Protein 1JF3 (pdb70)

Nearest PDB structures (foldseek):
  1jl7-assembly1_A  TM=1.006E+00  e=2.063E-20  Glycera dibranchiata
  1jl6-assembly1_A  TM=1.005E+00  e=1.285E-19  Glycera dibranchiata
  2hbg-assembly1_A  TM=9.992E-01  e=2.097E-18  Glycera dibranchiata
  1vrf-assembly1_A  TM=9.358E-01  e=1.535E-15  Glycera dibranchiata
  1j3f-assembly1_A  TM=8.291E-01  e=1.201E-04  Physeter macrocephalus

CATH classification: 1.10.490.10

Organism: Glycera dibranchiata (NCBI:txid6350)

Secondary structure (DSSP, 8-state):
---HHHHHHHHHHHHHHHTTTTTHHHHHHHHHHHHHH-GGGTTTTT-SSTT-HHHHHHHHHHHHHHHHHHHTTTSHHHHHHHHHHHHHHGGGSTTS---GGGHHHHHHHHHHHHHHHHGGGS-HHHHHHHHHHHHHHHHHHHHHHT-

B-factor: mean 14.41, std 7.9, range [3.03, 46.83]

Structure (mmCIF, N/CA/C/O backbone):
data_1JF3
#
_entry.id   1JF3
#
_cell.length_a   61.133
_cell.length_b   32.792
_cell.length_c   40.949
_cell.angle_alpha   90.0
_cell.angle_beta   109.330
_cell.angle_gamma   90.0
#
_symmetry.space_group_name_H-M   'P 1 21 1'
#
loop_
_entity.id
_entity.type
_entity.pdbx_description
1 polymer 'monomer hemoglobin component III'
2 non-polymer 'PROTOPORPHYRIN IX CONTAINING FE'
3 water water
#
loop_
_atom_site.group_PDB
_atom_site.id
_atom_site.type_symbol
_atom_site.label_atom_id
_atom_site.label_alt_id
_atom_site.label_comp_id
_atom_site.label_asym_id
_atom_site.label_entity_id
_atom_site.label_seq_id
_atom_site.pdbx_PDB_ins_code
_atom_site.Cartn_x
_atom_site.Cartn_y
_atom_site.Cartn_z
_atom_site.occupancy
_atom_site.B_iso_or_equiv
_atom_site.auth_seq_id
_atom_site.auth_comp_id
_atom_site.auth_asym_id
_atom_site.auth_a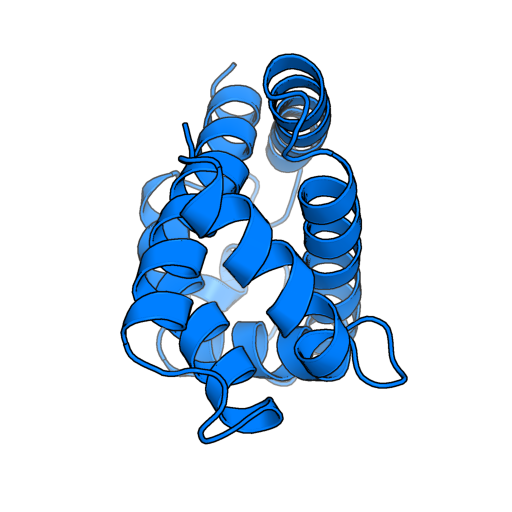tom_id
_atom_site.pdbx_PDB_model_num
ATOM 1 N N . GLY A 1 1 ? -7.084 -11.005 31.157 1.00 31.97 1 GLY A N 1
ATOM 2 C CA . GLY A 1 1 ? -7.513 -12.377 31.373 1.00 30.34 1 GLY A CA 1
ATOM 3 C C . GLY A 1 1 ? -8.328 -12.548 32.652 1.00 29.32 1 GLY A C 1
ATOM 4 O O . GLY A 1 1 ? -8.632 -11.598 33.380 1.00 30.42 1 GLY A O 1
ATOM 5 N N . LEU A 1 2 ? -8.726 -13.799 32.889 1.00 26.74 2 LEU A N 1
ATOM 6 C CA . LEU A 1 2 ? -9.446 -14.172 34.098 1.00 23.93 2 LEU A CA 1
ATOM 7 C C . LEU A 1 2 ? -8.662 -15.207 34.895 1.00 23.30 2 LEU A C 1
ATOM 8 O O . LEU A 1 2 ? -8.013 -16.092 34.328 1.00 22.68 2 LEU A O 1
ATOM 13 N N . SER A 1 3 ? -8.708 -15.102 36.228 1.00 20.38 3 SER A N 1
ATOM 14 C CA . SER A 1 3 ? -8.087 -16.113 37.071 1.00 19.13 3 SER A CA 1
ATOM 15 C C . SER A 1 3 ? -8.958 -17.369 37.052 1.00 19.90 3 SER A C 1
ATOM 16 O O . SER A 1 3 ? -10.136 -17.313 36.689 1.00 16.69 3 SER A O 1
ATOM 19 N N . ALA A 1 4 ? -8.395 -18.516 37.453 1.00 17.73 4 ALA A N 1
ATOM 20 C CA . ALA A 1 4 ? -9.147 -19.758 37.497 1.00 16.61 4 ALA A CA 1
ATOM 21 C C . ALA A 1 4 ? -10.369 -19.682 38.399 1.00 14.76 4 ALA A C 1
ATOM 22 O O . ALA A 1 4 ? -11.392 -20.301 38.102 1.00 16.46 4 ALA A O 1
ATOM 24 N N . ALA A 1 5 ? -10.278 -18.903 39.486 1.00 11.74 5 ALA A N 1
ATOM 25 C CA . ALA A 1 5 ? -11.388 -18.718 40.408 1.00 11.19 5 ALA A CA 1
ATOM 26 C C . ALA A 1 5 ? -12.504 -17.879 39.792 1.00 9.82 5 ALA A C 1
ATOM 2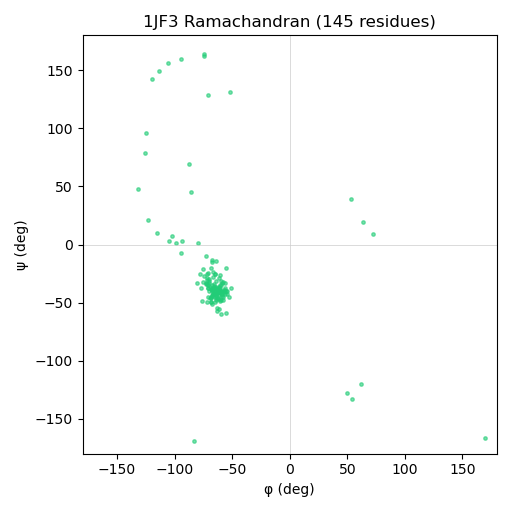7 O O . ALA A 1 5 ? -13.678 -18.161 40.018 1.00 9.12 5 ALA A O 1
ATOM 29 N N . GLN A 1 6 ? -12.159 -16.859 38.996 1.00 11.70 6 GLN A N 1
ATOM 30 C CA . GLN A 1 6 ? -13.143 -16.029 38.313 1.00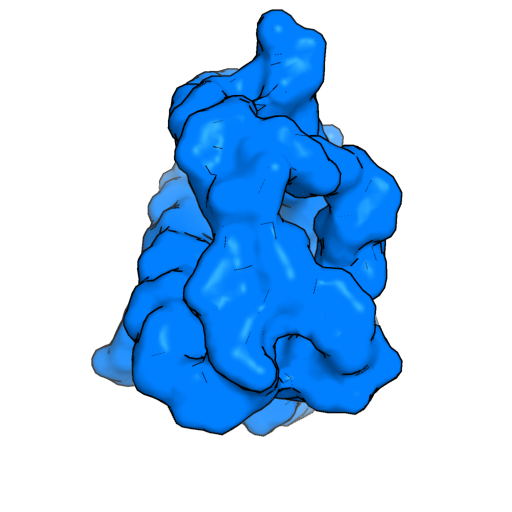 11.87 6 GLN A CA 1
ATOM 31 C C . GLN A 1 6 ? -13.868 -16.817 37.227 1.00 11.18 6 GLN A C 1
ATOM 32 O O . GLN A 1 6 ? -15.094 -16.777 37.182 1.00 11.50 6 GLN A O 1
ATOM 38 N N . ARG A 1 7 ? -13.164 -17.577 36.382 1.00 9.66 7 ARG A N 1
ATOM 39 C CA . ARG A 1 7 ? -13.779 -18.403 35.344 1.00 10.14 7 ARG A CA 1
ATOM 40 C C . ARG A 1 7 ? -14.706 -19.441 35.927 1.00 11.30 7 ARG A C 1
ATOM 41 O O . ARG A 1 7 ? -15.734 -19.752 35.335 1.00 12.20 7 ARG A O 1
ATOM 49 N N . GLN A 1 8 ? -14.355 -19.965 37.111 1.00 12.78 8 GLN A N 1
ATOM 50 C CA . GLN A 1 8 ? -15.164 -20.952 37.782 1.00 11.90 8 GLN A CA 1
ATOM 51 C C . GLN A 1 8 ? -16.441 -20.304 38.293 1.00 10.31 8 GLN A C 1
ATOM 52 O O . GLN A 1 8 ? -17.503 -20.913 38.188 1.00 10.40 8 GLN A O 1
ATOM 58 N N . VAL A 1 9 ? -16.393 -19.082 38.834 1.00 11.57 9 VAL A N 1
ATOM 59 C CA . VAL A 1 9 ? -17.594 -18.383 39.293 1.00 12.87 9 VAL A CA 1
ATOM 60 C C . VAL A 1 9 ? -18.493 -18.022 38.099 1.00 12.31 9 VAL A C 1
ATOM 61 O O . VAL A 1 9 ? -19.714 -18.200 38.172 1.00 13.44 9 VAL A O 1
ATOM 65 N N . VAL A 1 10 ? -17.906 -17.523 37.001 1.00 10.26 10 VAL A N 1
ATOM 66 C CA . VAL A 1 10 ? -18.644 -17.160 35.801 1.00 10.42 10 VAL A CA 1
ATOM 67 C C . VAL A 1 10 ? -19.353 -18.379 35.225 1.00 11.82 10 VAL A C 1
ATOM 68 O O . VAL A 1 10 ? -20.552 -18.321 34.949 1.00 13.29 10 VAL A O 1
ATOM 72 N N . ALA A 1 11 ? -18.628 -19.496 35.111 1.00 11.25 11 ALA A N 1
ATOM 73 C CA . ALA A 1 11 ? -19.150 -20.753 34.601 1.00 12.76 11 ALA A CA 1
ATOM 74 C C . ALA A 1 11 ? -20.286 -21.328 35.426 1.00 12.41 11 ALA A C 1
ATOM 75 O O . ALA A 1 11 ? -21.263 -21.850 34.900 1.00 15.81 11 ALA A O 1
ATOM 77 N N . SER A 1 12 ? -20.172 -21.210 36.743 1.00 12.15 12 SER A N 1
ATOM 78 C CA . SER A 1 12 ? -21.134 -21.731 37.681 1.00 12.44 12 SER A CA 1
ATOM 79 C C . SER A 1 12 ? -22.426 -20.933 37.679 1.00 11.44 12 SER A C 1
ATOM 80 O O . SER A 1 12 ? -23.499 -21.531 37.599 1.00 14.17 12 SER A O 1
ATOM 83 N N . THR A 1 13 ? -22.341 -19.597 37.775 1.00 12.09 13 THR A N 1
ATOM 84 C CA . THR A 1 13 ? -23.512 -18.736 37.742 1.00 9.56 13 THR A CA 1
ATOM 85 C C . THR A 1 13 ? -24.148 -18.646 36.360 1.00 7.44 13 THR A C 1
ATOM 86 O O . THR A 1 13 ? -25.341 -18.376 36.304 1.00 8.02 13 THR A O 1
ATOM 90 N N . TRP A 1 14 ? -23.433 -18.869 35.247 1.00 7.72 14 TRP A N 1
ATOM 91 C CA . TRP A 1 14 ? -24.030 -18.865 33.920 1.00 6.74 14 TRP A CA 1
ATOM 92 C C . TRP A 1 14 ? -25.174 -19.875 33.834 1.00 8.94 14 TRP A C 1
ATOM 93 O O . TRP A 1 14 ? -26.188 -19.595 33.204 1.00 7.63 14 TRP A O 1
ATOM 104 N N . LYS A 1 15 ? -25.051 -21.033 34.486 1.00 10.54 15 LYS A N 1
ATOM 105 C CA . LYS A 1 15 ? -26.068 -22.077 34.540 1.00 14.05 15 LYS A CA 1
ATOM 106 C C . LYS A 1 15 ? -27.407 -21.543 35.069 1.00 14.24 15 LYS A C 1
ATOM 107 O O . LYS A 1 15 ? -28.479 -21.868 34.559 1.00 13.70 15 LYS A O 1
ATOM 113 N N . ASP A 1 16 ? -27.372 -20.668 36.078 1.00 14.29 16 ASP A N 1
ATOM 114 C CA . ASP A 1 16 ? -28.574 -20.039 36.603 1.00 14.92 16 ASP A CA 1
ATOM 115 C C . ASP A 1 16 ? -29.017 -18.860 35.743 1.00 14.08 16 ASP A C 1
ATOM 116 O O . ASP A 1 16 ? -30.209 -18.585 35.636 1.00 15.90 16 ASP A O 1
ATOM 121 N N . ILE A 1 17 ? -28.087 -18.118 35.128 1.00 12.98 17 ILE A N 1
ATOM 122 C CA . ILE A 1 17 ? -28.408 -16.995 34.248 1.00 11.84 17 ILE A CA 1
ATOM 123 C C . ILE A 1 17 ? -29.088 -17.472 32.959 1.00 11.51 17 ILE A C 1
ATOM 124 O O . ILE A 1 17 ? -30.007 -16.832 32.452 1.00 11.72 17 ILE A O 1
ATOM 129 N N . ALA A 1 18 ? -28.611 -18.597 32.422 1.00 12.37 18 ALA A N 1
ATOM 130 C CA . ALA A 1 18 ? -29.164 -19.247 31.244 1.00 10.93 18 ALA A CA 1
ATOM 131 C C . ALA A 1 18 ? -30.601 -19.686 31.452 1.00 11.70 18 ALA A C 1
ATOM 132 O O . ALA A 1 18 ? -31.408 -19.617 30.523 1.00 11.64 18 ALA A O 1
ATOM 134 N N . GLY A 1 19 ? -30.908 -20.138 32.678 1.00 10.42 19 GLY A N 1
ATOM 135 C CA . GLY A 1 19 ? -32.227 -20.626 33.056 1.00 12.26 19 GLY A CA 1
ATOM 136 C C . GLY A 1 19 ? -32.681 -21.722 32.107 1.00 12.89 19 GLY A C 1
ATOM 137 O O . GLY A 1 19 ? -31.911 -22.609 31.738 1.00 13.87 19 GLY A O 1
ATOM 138 N N . ALA A 1 20 ? -33.922 -21.599 31.645 1.00 13.57 20 ALA A N 1
ATOM 139 C CA . ALA A 1 20 ? -34.455 -22.538 30.675 1.00 13.75 20 ALA A CA 1
ATOM 140 C C . ALA A 1 20 ? -34.543 -21.962 29.262 1.00 12.98 20 ALA A C 1
ATOM 141 O O . ALA A 1 20 ? -34.990 -22.652 28.343 1.00 13.60 20 ALA A O 1
ATOM 143 N N . ASP A 1 21 ? -34.083 -20.721 29.038 1.00 10.53 21 ASP A N 1
ATOM 144 C CA . ASP A 1 21 ? -34.204 -20.039 27.752 1.00 10.10 21 ASP A CA 1
ATOM 145 C C . ASP A 1 21 ? -32.899 -19.567 27.128 1.00 8.02 21 ASP A C 1
ATOM 146 O O . ASP A 1 21 ? -32.884 -18.659 26.294 1.00 7.49 21 ASP A O 1
ATOM 151 N N . ASN A 1 22 ? -31.789 -20.175 27.566 1.00 8.51 22 ASN A N 1
ATOM 152 C CA . ASN A 1 22 ? -30.442 -19.822 27.168 1.00 7.56 22 ASN A CA 1
ATOM 153 C C . ASN A 1 22 ? -30.130 -18.324 27.365 1.00 6.07 22 ASN A C 1
ATOM 154 O O . ASN A 1 22 ? -29.476 -17.654 26.561 1.00 6.68 22 ASN A O 1
ATOM 159 N N . GLY A 1 23 ? -30.631 -17.782 28.486 1.00 5.00 23 GLY A N 1
ATOM 160 C CA . GLY A 1 23 ? -30.460 -16.379 28.852 1.00 6.56 23 GLY A CA 1
ATOM 161 C C . GLY A 1 23 ? -31.267 -15.380 28.012 1.00 8.96 23 GLY A C 1
ATOM 162 O O . GLY A 1 23 ? -31.072 -14.173 28.160 1.00 6.82 23 GLY A O 1
ATOM 163 N N . ALA A 1 24 ? -32.198 -15.809 27.141 1.00 7.98 24 ALA A N 1
ATOM 164 C CA . ALA A 1 24 ? -32.969 -14.904 26.301 1.00 6.38 24 ALA A CA 1
ATOM 165 C C . ALA A 1 24 ? -33.661 -13.788 27.062 1.00 8.05 24 ALA A C 1
ATOM 166 O O . ALA A 1 24 ? -33.535 -12.636 26.661 1.00 9.67 24 ALA A O 1
ATOM 168 N N . GLY A 1 25 ? -34.309 -14.101 28.196 1.00 8.41 25 GLY A N 1
ATOM 169 C CA . GLY A 1 25 ? -34.998 -13.137 29.052 1.00 8.14 25 GLY A CA 1
ATOM 170 C C . GLY A 1 25 ? -34.081 -12.056 29.630 1.00 9.08 25 GLY A C 1
ATOM 171 O O . GLY A 1 25 ? -34.472 -10.891 29.730 1.00 8.11 25 GLY A O 1
ATOM 172 N N . VAL A 1 26 ? -32.848 -12.440 29.995 1.00 8.35 26 VAL A N 1
ATOM 173 C CA . VAL A 1 26 ? -31.817 -11.522 30.491 1.00 8.04 26 VAL A CA 1
ATOM 174 C C . VAL A 1 26 ? -31.419 -10.549 29.386 1.00 7.83 26 VAL A C 1
ATOM 175 O O . VAL A 1 26 ? -31.167 -9.376 29.664 1.00 7.48 26 VAL A O 1
ATOM 179 N N . GLY A 1 27 ? -31.361 -11.031 28.132 1.00 6.75 27 GLY A N 1
ATOM 180 C CA . GLY A 1 27 ? -30.963 -10.202 27.003 1.00 7.65 27 GLY A CA 1
ATOM 181 C C . GLY A 1 27 ? -31.967 -9.119 26.649 1.00 6.95 27 GLY A C 1
ATOM 182 O O . GLY A 1 27 ? -31.629 -7.994 26.270 1.00 6.27 27 GLY A O 1
ATOM 183 N N . LYS A 1 28 ? -33.231 -9.525 26.763 1.00 8.99 28 LYS A N 1
ATOM 184 C CA . LYS A 1 28 ? -34.354 -8.649 26.517 1.00 10.57 28 LYS A CA 1
ATOM 185 C C . LYS A 1 28 ? -34.302 -7.532 27.547 1.00 9.17 28 LYS A C 1
ATOM 186 O O . LYS A 1 28 ? -34.253 -6.373 27.150 1.00 9.87 28 LYS A O 1
ATOM 192 N N . GLU A 1 29 ? -34.260 -7.860 28.853 1.00 9.34 29 GLU A N 1
ATOM 193 C CA . GLU A 1 29 ? -34.210 -6.853 29.910 1.00 10.37 29 GLU A CA 1
ATOM 194 C C . GLU A 1 29 ? -32.999 -5.927 29.811 1.00 10.11 29 GLU A C 1
ATOM 195 O O . GLU A 1 29 ? -33.132 -4.714 29.948 1.00 11.67 29 GLU A O 1
ATOM 201 N N . CYS A 1 30 ? -31.822 -6.481 29.521 1.00 10.09 30 CYS A N 1
ATOM 202 C CA . CYS A 1 30 ? -30.592 -5.727 29.346 1.00 9.93 30 CYS A CA 1
ATOM 203 C C . CYS A 1 30 ? -30.720 -4.631 28.296 1.00 9.18 30 CYS A C 1
ATOM 204 O O . CYS A 1 30 ? -30.562 -3.449 28.602 1.00 7.29 30 CYS A O 1
ATOM 207 N N . LEU A 1 31 ? -31.064 -5.028 27.069 1.00 8.40 31 LEU A N 1
ATOM 208 C CA . LEU A 1 31 ? -31.220 -4.102 25.962 1.00 10.13 31 LEU A CA 1
ATOM 209 C C . LEU A 1 31 ? -32.379 -3.144 26.136 1.00 9.91 31 LEU A C 1
ATOM 210 O O . LEU A 1 31 ? -32.284 -1.978 25.765 1.00 12.05 31 LEU A O 1
ATOM 215 N N . SER A 1 32 ? -33.464 -3.629 26.746 1.00 10.10 32 SER A N 1
ATOM 216 C CA . SER A 1 32 ? -34.643 -2.831 27.035 1.00 13.04 32 SER A CA 1
ATOM 217 C C . SER A 1 32 ? -34.291 -1.661 27.942 1.00 13.02 32 SER A C 1
ATOM 218 O O . SER A 1 32 ? -34.456 -0.509 27.548 1.00 12.93 32 SER A O 1
ATOM 221 N N . LYS A 1 33 ? -33.768 -1.970 29.143 1.00 12.73 33 LYS A N 1
ATOM 222 C CA . LYS A 1 33 ? -33.359 -0.983 30.136 1.00 10.25 33 LYS A CA 1
ATOM 223 C C . LYS A 1 33 ? -32.261 -0.050 29.629 1.00 9.10 33 LYS A C 1
ATOM 224 O O . LYS A 1 33 ? -32.305 1.150 29.905 1.00 11.17 33 LYS A O 1
ATOM 230 N N . PHE A 1 34 ? -31.287 -0.564 28.863 1.00 7.29 34 PHE A N 1
ATOM 231 C CA . PHE A 1 34 ? -30.222 0.234 28.283 1.00 7.65 34 PHE A CA 1
ATOM 232 C C . PHE A 1 34 ? -30.750 1.306 27.335 1.00 8.74 34 PHE A C 1
ATOM 233 O O . PHE A 1 34 ? -30.358 2.467 27.443 1.00 7.15 34 PHE A O 1
ATOM 241 N N . ILE A 1 35 ? -31.633 0.955 26.398 1.00 9.91 35 ILE A N 1
ATOM 242 C CA . ILE A 1 35 ? -32.173 1.945 25.482 1.00 11.16 35 ILE A CA 1
ATOM 243 C C . ILE A 1 35 ? -33.138 2.895 26.192 1.00 10.90 35 ILE A C 1
ATOM 244 O O . ILE A 1 35 ? -33.123 4.078 25.862 1.00 12.37 35 ILE A O 1
ATOM 249 N N . SER A 1 36 ? -33.934 2.460 27.183 1.00 11.95 36 SER A N 1
ATOM 250 C CA . SER A 1 36 ? -34.806 3.336 27.973 1.00 15.74 36 SER A CA 1
ATOM 251 C C . SER A 1 36 ? -34.045 4.451 28.697 1.00 17.30 36 SER A C 1
ATOM 252 O O . SER A 1 36 ? -34.443 5.618 28.714 1.00 17.55 36 SER A O 1
ATOM 255 N N . ALA A 1 37 ? -32.926 4.044 29.306 1.00 17.02 37 ALA A N 1
ATOM 256 C CA . ALA A 1 37 ? -32.029 4.921 30.033 1.00 16.68 37 ALA A CA 1
ATOM 257 C C . ALA A 1 37 ? -31.219 5.809 29.107 1.00 14.91 37 ALA A C 1
ATOM 258 O O . ALA A 1 37 ? -30.926 6.955 29.442 1.00 16.59 37 ALA A O 1
ATOM 260 N N . HIS A 1 38 ? -30.882 5.302 27.918 1.00 14.95 38 HIS A N 1
ATOM 261 C CA . HIS A 1 38 ? -30.082 6.039 26.957 1.00 15.56 38 HIS A CA 1
ATOM 262 C C . HIS A 1 38 ? -30.807 6.097 25.614 1.00 14.86 38 HIS A C 1
ATOM 263 O O . HIS A 1 38 ? -30.500 5.337 24.691 1.00 10.47 38 HIS A O 1
ATOM 270 N N . PRO A 1 39 ? -31.801 6.990 25.459 1.00 15.27 39 PRO A N 1
ATOM 271 C CA . PRO A 1 39 ? -32.681 7.037 24.299 1.00 14.94 39 PRO A CA 1
ATOM 272 C C . PRO A 1 39 ? -31.997 7.218 22.952 1.00 14.17 39 PRO A C 1
ATOM 273 O O . PRO A 1 39 ? -32.431 6.650 21.950 1.00 14.16 39 PRO A O 1
ATOM 277 N N . GLU A 1 40 ? -30.873 7.941 22.925 1.00 13.31 40 GLU A N 1
ATOM 278 C CA . GLU A 1 40 ? -30.123 8.161 21.702 1.00 13.11 40 GLU A CA 1
ATOM 279 C C . GLU A 1 40 ? -29.459 6.903 21.145 1.00 10.59 40 GLU A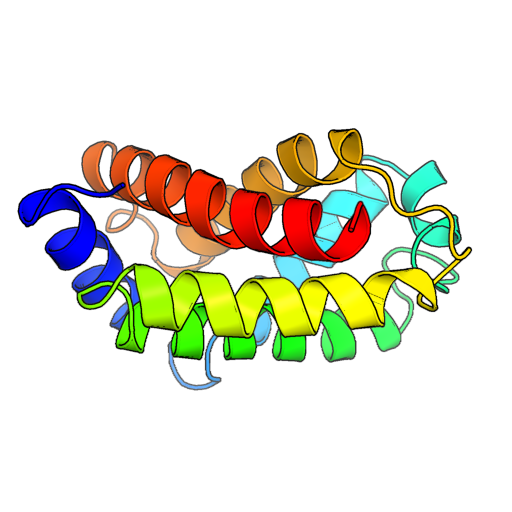 C 1
ATOM 280 O O . GLU A 1 40 ? -29.030 6.873 19.992 1.00 9.00 40 GLU A O 1
ATOM 286 N N . MET A 1 41 ? -29.407 5.844 21.968 1.00 12.19 41 MET A N 1
ATOM 287 C CA . MET A 1 41 ? -28.869 4.550 21.580 1.00 11.33 41 MET A CA 1
ATOM 288 C C . MET A 1 41 ? -29.788 3.734 20.682 1.00 10.27 41 MET A C 1
ATOM 289 O O . MET A 1 41 ? -29.281 2.862 19.983 1.00 10.52 41 MET A O 1
ATOM 294 N N . ALA A 1 42 ? -31.111 3.987 20.644 1.00 10.13 42 ALA A N 1
ATOM 295 C CA . ALA A 1 42 ? -32.037 3.270 19.767 1.00 7.56 42 ALA A CA 1
ATOM 296 C C . ALA A 1 42 ? -31.594 3.375 18.315 1.00 8.33 42 ALA A C 1
ATOM 297 O O . ALA A 1 42 ? -31.590 2.387 17.582 1.00 7.96 42 ALA A O 1
ATOM 299 N N . ALA A 1 43 ? -31.165 4.581 17.928 1.00 9.10 43 ALA A N 1
ATOM 300 C CA . ALA A 1 43 ? -30.665 4.854 16.587 1.00 11.87 43 ALA A CA 1
ATOM 301 C C . ALA A 1 43 ? -29.351 4.147 16.248 1.00 13.63 43 ALA A C 1
ATOM 302 O O . ALA A 1 43 ? -29.126 3.847 15.072 1.00 13.03 43 ALA A O 1
ATOM 304 N N . VAL A 1 44 ? -28.486 3.832 17.238 1.00 13.20 44 VAL A N 1
ATOM 305 C CA . VAL A 1 44 ? -27.227 3.111 17.001 1.00 13.80 44 VAL A CA 1
ATOM 306 C C . VAL A 1 44 ? -27.522 1.663 16.607 1.00 12.21 44 VAL A C 1
ATOM 307 O O . VAL A 1 44 ? -26.957 1.118 15.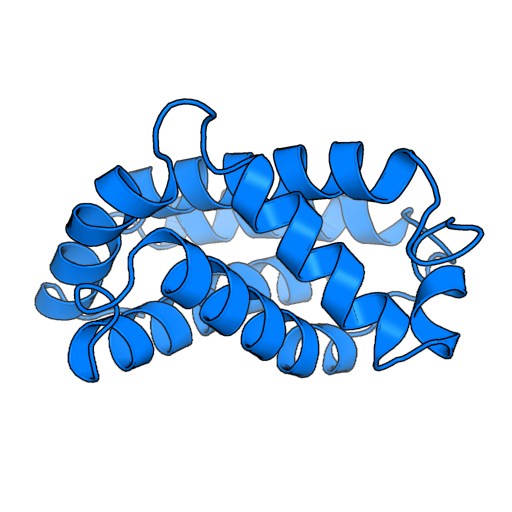664 1.00 11.54 44 VAL A O 1
ATOM 311 N N . PHE A 1 45 ? -28.425 1.031 17.353 1.00 13.67 45 PHE A N 1
ATOM 312 C CA . PHE A 1 45 ? -29.016 -0.244 16.962 1.00 16.91 45 PHE A CA 1
ATOM 313 C C . PHE A 1 45 ? -30.013 0.131 15.846 1.00 19.06 45 PHE A C 1
ATOM 314 O O . PHE A 1 45 ? -30.341 1.312 15.698 1.00 24.66 45 PHE A O 1
ATOM 322 N N . GLY A 1 46 ? -30.580 -0.681 14.975 1.00 20.33 46 GLY A N 1
ATOM 323 C CA . GLY A 1 46 ? -31.587 -0.095 14.052 1.00 20.57 46 GLY A CA 1
ATOM 324 C C . GLY A 1 46 ? -32.998 -0.061 14.657 1.00 17.09 46 GLY A C 1
ATOM 325 O O . GLY A 1 46 ? -33.946 -0.420 13.966 1.00 19.87 46 GLY A O 1
ATOM 326 N N . PHE A 1 47 ? -33.214 0.361 15.910 1.00 15.43 47 PHE A N 1
ATOM 327 C CA . PHE A 1 47 ? -34.524 0.230 16.538 1.00 12.64 47 PHE A CA 1
ATOM 328 C C . PHE A 1 47 ? -35.324 1.511 16.671 1.00 12.32 47 PHE A C 1
ATOM 329 O O . PHE A 1 47 ? -34.770 2.610 16.703 1.00 12.81 47 PHE A O 1
ATOM 337 N N . SER A 1 48 ? -36.650 1.346 16.757 1.00 10.28 48 SER A N 1
ATOM 338 C CA . SER A 1 48 ? -37.576 2.452 16.945 1.00 9.31 48 SER A CA 1
ATOM 339 C C . SER A 1 48 ? -37.581 2.917 18.402 1.00 10.18 48 SER A C 1
ATOM 340 O O . SER A 1 48 ? -37.907 4.059 18.714 1.00 11.73 48 SER A O 1
ATOM 343 N N . GLY A 1 49 ? -37.226 2.024 19.325 1.00 10.11 49 GLY A N 1
ATOM 344 C CA . GLY A 1 49 ? -37.184 2.327 20.741 1.00 7.48 49 GLY A CA 1
ATOM 345 C C . GLY A 1 49 ? -37.007 1.048 21.529 1.00 7.84 49 GLY A C 1
ATOM 346 O O . GLY A 1 49 ? -36.717 -0.013 20.981 1.00 7.14 49 GLY A O 1
ATOM 347 N N . ALA A 1 50 ? -37.235 1.154 22.836 1.00 9.33 50 ALA A N 1
ATOM 348 C CA . ALA A 1 50 ? -37.081 0.029 23.740 1.00 12.44 50 ALA A CA 1
ATOM 349 C C . ALA A 1 50 ? -38.114 -1.074 23.556 1.00 13.56 50 ALA A C 1
ATOM 350 O O . ALA A 1 50 ? -37.918 -2.219 23.955 1.00 14.59 50 ALA A O 1
ATOM 352 N N . SER A 1 51 ? -39.230 -0.720 22.929 1.00 14.31 51 SER A N 1
ATOM 353 C CA . SER A 1 51 ? -40.312 -1.648 22.698 1.00 14.10 51 SER A CA 1
ATOM 354 C C . SER A 1 51 ? -40.250 -2.323 21.347 1.00 10.97 51 SER A C 1
ATOM 355 O O . SER A 1 51 ? -41.030 -3.239 21.122 1.00 13.37 51 SER A O 1
ATOM 358 N N . ASP A 1 52 ? -39.349 -1.932 20.438 1.00 9.92 52 ASP A N 1
ATOM 359 C CA . ASP A 1 52 ? -39.194 -2.569 19.136 1.00 9.56 52 ASP A CA 1
ATOM 360 C C . ASP A 1 52 ? -39.031 -4.081 19.333 1.00 13.68 52 ASP A C 1
ATOM 361 O O . ASP A 1 52 ? -38.272 -4.494 20.215 1.00 14.04 52 ASP A O 1
ATOM 366 N N . PRO A 1 53 ? -39.750 -4.964 18.617 1.00 14.14 53 PRO A N 1
ATOM 367 C CA . PRO A 1 53 ? -39.561 -6.413 18.723 1.00 12.04 53 PRO A CA 1
ATOM 368 C C . PRO A 1 53 ? -38.128 -6.897 18.462 1.00 10.32 53 PRO A C 1
ATOM 369 O O . PRO A 1 53 ? -37.739 -7.964 18.934 1.00 9.67 53 PRO A O 1
ATOM 373 N N . GLY A 1 54 ? -37.297 -6.099 17.776 1.00 9.61 54 GLY A N 1
ATOM 374 C CA . GLY A 1 54 ? -35.894 -6.412 17.503 1.00 9.46 54 GLY A CA 1
ATOM 375 C C . GLY A 1 54 ? -35.026 -6.490 18.755 1.00 8.87 54 GLY A C 1
ATOM 376 O O . GLY A 1 54 ? -33.999 -7.156 18.753 1.00 10.20 54 GLY A O 1
ATOM 377 N N . VAL A 1 55 ? -35.426 -5.796 19.825 1.00 8.97 55 VAL A N 1
ATOM 378 C CA . VAL A 1 55 ? -34.772 -5.779 21.130 1.00 10.29 55 VAL A CA 1
ATOM 379 C C . VAL A 1 55 ? -34.777 -7.183 21.723 1.00 8.46 55 VAL A C 1
ATOM 380 O O . VAL A 1 55 ? -33.710 -7.695 22.060 1.00 9.65 55 VAL A O 1
ATOM 384 N N . ALA A 1 56 ? -35.954 -7.816 21.851 1.00 5.64 56 ALA A N 1
ATOM 385 C CA . ALA A 1 56 ? -36.066 -9.190 22.322 1.00 8.01 56 ALA A CA 1
ATOM 386 C C . ALA A 1 56 ? -35.270 -10.168 21.465 1.00 7.52 56 ALA A C 1
ATOM 387 O O . ALA A 1 56 ? -34.612 -11.055 21.994 1.00 9.73 56 ALA A O 1
ATOM 389 N N . GLU A 1 57 ? -35.264 -10.002 20.140 1.00 6.82 57 GLU A N 1
ATOM 390 C CA . GLU A 1 57 ? -34.543 -10.865 19.234 1.00 6.47 57 GLU A CA 1
ATOM 391 C C . GLU A 1 57 ? -33.030 -10.718 19.365 1.00 7.11 57 GLU A C 1
ATOM 392 O O . GLU A 1 57 ? -32.314 -11.712 19.487 1.00 6.75 57 GLU A O 1
ATOM 398 N N . LEU A 1 58 ? -32.537 -9.477 19.342 1.00 5.25 58 LEU A N 1
ATOM 399 C CA . LEU A 1 58 ? -31.118 -9.236 19.495 1.00 8.13 58 LEU A CA 1
ATOM 400 C C . LEU A 1 58 ? -30.666 -9.611 20.907 1.00 8.75 58 LEU A C 1
ATOM 401 O O . LEU A 1 58 ? -29.590 -10.193 21.041 1.00 11.60 58 LEU A O 1
ATOM 406 N N . GLY A 1 59 ? -31.485 -9.363 21.942 1.00 5.55 59 GLY A N 1
ATOM 407 C CA . GLY A 1 59 ? -31.163 -9.701 23.322 1.00 4.79 59 GLY A CA 1
ATOM 408 C C . GLY A 1 59 ? -30.872 -11.184 23.491 1.00 6.52 59 GLY A C 1
ATOM 409 O O . GLY A 1 59 ? -29.953 -11.567 24.210 1.00 6.47 59 GLY A O 1
ATOM 410 N N . ALA A 1 60 ? -31.638 -12.033 22.793 1.00 6.88 60 ALA A N 1
ATOM 411 C CA . ALA A 1 60 ? -31.422 -13.468 22.798 1.00 6.28 60 ALA A CA 1
ATOM 412 C C . ALA A 1 60 ? -30.116 -13.839 22.126 1.00 4.99 60 ALA A C 1
ATOM 413 O O . ALA A 1 60 ? -29.399 -14.672 22.665 1.00 5.85 60 ALA A O 1
ATOM 415 N N . LYS A 1 61 ? -29.755 -13.238 20.985 1.00 6.02 61 LYS A N 1
ATOM 416 C CA . LYS A 1 61 ? -28.507 -13.557 20.299 1.00 7.31 61 LYS A CA 1
ATOM 417 C C . LYS A 1 61 ? -27.246 -13.086 21.026 1.00 8.01 61 LYS A C 1
ATOM 418 O O . LYS A 1 61 ? -26.201 -13.734 20.955 1.00 8.28 61 LYS A O 1
ATOM 424 N N . VAL A 1 62 ? -27.338 -11.953 21.728 1.00 8.11 62 VAL A N 1
ATOM 425 C CA . VAL A 1 62 ? -26.250 -11.421 22.523 1.00 9.56 62 VAL A CA 1
ATOM 426 C C . VAL A 1 62 ? -25.944 -12.386 23.663 1.00 10.38 62 VAL A C 1
ATOM 427 O O . VAL A 1 62 ? -24.793 -12.780 23.853 1.00 9.96 62 VAL A O 1
ATOM 431 N N . LEU A 1 63 ? -26.973 -12.811 24.398 1.00 9.36 63 LEU A N 1
ATOM 432 C CA . LEU A 1 63 ? -26.786 -13.711 25.520 1.00 8.47 63 LEU A CA 1
ATOM 433 C C . LEU A 1 63 ? -26.393 -15.128 25.126 1.00 9.41 63 LEU A C 1
ATOM 434 O O . LEU A 1 63 ? -25.620 -15.763 25.849 1.00 7.38 63 LEU A O 1
ATOM 439 N N . ALA A 1 64 ? -26.854 -15.612 23.955 1.00 7.50 64 ALA A N 1
ATOM 440 C CA . ALA A 1 64 ? -26.480 -16.920 23.436 1.00 7.85 64 ALA A CA 1
ATOM 441 C C . ALA A 1 64 ? -24.999 -16.926 23.056 1.00 7.49 64 ALA A C 1
ATOM 442 O O . ALA A 1 64 ? -24.310 -17.928 23.255 1.00 9.04 64 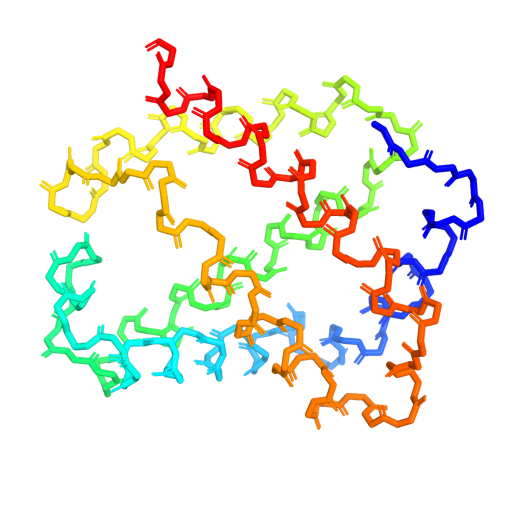ALA A O 1
ATOM 444 N N . GLN A 1 65 ? -24.489 -15.793 22.562 1.00 6.32 65 GLN A N 1
ATOM 445 C CA . GLN A 1 65 ? -23.080 -15.631 22.237 1.00 8.50 65 GLN A CA 1
ATOM 446 C C . GLN A 1 65 ? -22.199 -15.570 23.487 1.00 6.59 65 GLN A C 1
ATOM 447 O O . GLN A 1 65 ? -21.082 -16.091 23.478 1.00 8.34 65 GLN A O 1
ATOM 453 N N . ILE A 1 66 ? -22.663 -14.930 24.567 1.00 7.66 66 ILE A N 1
ATOM 454 C CA . ILE A 1 66 ? -21.939 -14.904 25.832 1.00 7.65 66 ILE A CA 1
ATOM 455 C C . ILE A 1 66 ? -21.884 -16.335 26.364 1.00 7.51 66 ILE A C 1
ATOM 456 O O . ILE A 1 66 ? -20.830 -16.737 26.829 1.00 9.46 66 ILE A O 1
ATOM 461 N N . GLY A 1 67 ? -22.943 -17.154 26.262 1.00 7.43 67 GLY A N 1
ATOM 462 C CA . GLY A 1 67 ? -22.911 -18.567 26.630 1.00 7.54 67 GLY A CA 1
ATOM 463 C C . GLY A 1 67 ? -21.834 -19.363 25.897 1.00 6.89 67 GLY A C 1
ATOM 464 O O . GLY A 1 67 ? -21.195 -20.225 26.491 1.00 8.25 67 GLY A O 1
ATOM 465 N N . VAL A 1 68 ? -21.608 -19.085 24.606 1.00 5.22 68 VAL A N 1
ATOM 466 C CA . VAL A 1 68 ? -20.536 -19.700 23.841 1.00 4.52 68 VAL A CA 1
ATOM 467 C C . VAL A 1 68 ? -19.178 -19.215 24.355 1.00 5.08 68 VAL A C 1
ATOM 468 O O . VAL A 1 68 ? -18.277 -20.034 24.520 1.00 4.55 68 VAL A O 1
ATOM 472 N N . ALA A 1 69 ? -19.011 -17.908 24.599 1.00 4.58 69 ALA A N 1
ATOM 473 C CA . ALA A 1 69 ? -17.788 -17.322 25.135 1.00 6.11 69 ALA A CA 1
ATOM 474 C C . ALA A 1 69 ? -17.443 -17.907 26.499 1.00 8.62 69 ALA A C 1
ATOM 475 O O . ALA A 1 69 ? -16.272 -18.205 26.762 1.00 9.70 69 ALA A O 1
ATOM 477 N N . VAL A 1 70 ? -18.465 -18.126 27.347 1.00 8.52 70 VAL A N 1
ATOM 478 C CA . VAL A 1 70 ? -18.315 -18.757 28.656 1.00 10.61 70 VAL A CA 1
ATOM 479 C C . VAL A 1 70 ? -17.851 -20.208 28.504 1.00 12.67 70 VAL A C 1
ATOM 480 O O . VAL A 1 70 ? -17.010 -20.648 29.286 1.00 14.64 70 VAL A O 1
ATOM 484 N N . SER A 1 71 ? -18.304 -20.971 27.499 1.00 12.77 71 SER A N 1
ATOM 485 C CA . SER A 1 71 ? -17.848 -22.344 27.356 1.00 14.14 71 SER A CA 1
ATOM 486 C C . SER A 1 71 ? -16.402 -22.438 26.853 1.00 13.50 71 SER A C 1
ATOM 487 O O . SER A 1 71 ? -15.811 -23.518 26.860 1.00 15.45 71 SER A O 1
ATOM 490 N N . HIS A 1 72 ? -15.829 -21.306 26.421 1.00 12.17 72 HIS A N 1
ATOM 491 C CA . HIS A 1 72 ? -14.477 -21.219 25.884 1.00 12.48 72 HIS A CA 1
ATOM 492 C C . HIS A 1 72 ? -13.502 -20.383 26.711 1.00 13.55 72 HIS A C 1
ATOM 493 O O . HIS A 1 72 ? -12.384 -20.119 26.255 1.00 15.21 72 HIS A O 1
ATOM 500 N N . LEU A 1 73 ? -13.870 -19.964 27.934 1.00 14.11 73 LEU A N 1
ATOM 501 C CA . LEU A 1 73 ? -13.029 -19.095 28.760 1.00 14.85 73 LEU A CA 1
ATOM 502 C C . LEU A 1 73 ? -11.665 -19.646 29.119 1.00 14.31 73 LEU A C 1
ATOM 503 O O . LEU A 1 73 ? -10.707 -18.881 29.227 1.00 17.27 73 LEU A O 1
ATOM 508 N N . GLY A 1 74 ? -11.596 -20.975 29.256 1.00 10.94 74 GLY A N 1
ATOM 509 C CA . GLY A 1 74 ? -10.383 -21.706 29.580 1.00 12.69 74 GLY A CA 1
ATOM 510 C C . GLY A 1 74 ? -9.340 -21.679 28.478 1.00 13.43 74 GLY A C 1
ATOM 511 O O . GLY A 1 74 ? -8.190 -22.040 28.722 1.00 15.53 74 GLY A O 1
ATOM 512 N N . ASP A 1 75 ? -9.726 -21.285 27.257 1.00 12.21 75 ASP A N 1
ATOM 513 C CA . ASP A 1 75 ? -8.812 -21.102 26.150 1.00 10.71 75 ASP A CA 1
ATOM 514 C C . ASP A 1 75 ? -9.056 -19.671 25.686 1.00 10.98 75 ASP A C 1
ATOM 515 O O . ASP A 1 75 ? -9.955 -19.382 24.893 1.00 12.85 75 ASP A O 1
ATOM 520 N N . GLU A 1 76 ? -8.224 -18.751 26.167 1.00 12.22 76 GLU A N 1
ATOM 521 C CA . GLU A 1 76 ? -8.381 -17.339 25.889 1.00 13.27 76 GLU A CA 1
ATOM 522 C C . GLU A 1 76 ? -8.275 -16.963 24.417 1.00 12.83 76 GLU A C 1
ATOM 523 O O . GLU A 1 76 ? -9.119 -16.222 23.915 1.00 13.67 76 GLU A O 1
ATOM 529 N N . GLY A 1 77 ? -7.274 -17.478 23.701 1.00 12.59 77 GLY A N 1
ATOM 530 C CA . GLY A 1 77 ? -7.088 -17.189 22.283 1.00 11.61 77 GLY A CA 1
ATOM 531 C C . GLY A 1 77 ? -8.287 -17.603 21.440 1.00 11.46 77 GLY A C 1
ATOM 532 O O . GLY A 1 77 ? -8.608 -16.930 20.459 1.00 10.84 77 GLY A O 1
ATOM 533 N N . LYS A 1 78 ? -8.952 -18.706 21.828 1.00 10.94 78 LYS A N 1
ATOM 534 C CA . LYS A 1 78 ? -10.155 -19.193 21.158 1.00 11.44 78 LYS A CA 1
ATOM 535 C C . LYS A 1 78 ? -11.320 -18.232 21.348 1.00 10.60 78 LYS A C 1
ATOM 536 O O . LYS A 1 78 ? -11.958 -17.825 20.380 1.00 7.98 78 LYS A O 1
ATOM 542 N N . MET A 1 79 ? -11.581 -17.854 22.605 1.00 10.82 79 MET A N 1
ATOM 543 C CA . MET A 1 79 ? -12.645 -16.925 22.934 1.00 11.46 79 MET A CA 1
ATOM 544 C C . MET A 1 79 ? -12.401 -15.567 22.279 1.00 11.73 79 MET A C 1
ATOM 545 O O . MET A 1 79 ? -13.328 -14.993 21.711 1.00 10.57 79 MET A O 1
ATOM 550 N N . VAL A 1 80 ? -11.167 -15.044 22.309 1.00 9.93 80 VAL A N 1
ATOM 551 C CA . VAL A 1 80 ? -10.865 -13.767 21.689 1.00 10.11 80 VAL A CA 1
ATOM 552 C C . VAL A 1 80 ? -11.060 -13.833 20.180 1.00 11.94 80 VAL A C 1
ATOM 553 O O . VAL A 1 80 ? -11.665 -12.926 19.611 1.00 13.12 80 VAL A O 1
ATOM 557 N N . ALA A 1 81 ? -10.582 -14.895 19.519 1.00 12.05 81 ALA A N 1
ATOM 558 C CA . ALA A 1 81 ? -10.722 -15.030 18.075 1.00 12.31 81 ALA A CA 1
ATOM 559 C C . ALA A 1 81 ? -12.175 -15.073 17.620 1.00 11.73 81 ALA A C 1
ATOM 560 O O . ALA A 1 81 ? -12.520 -14.435 16.622 1.00 12.11 81 ALA A O 1
ATOM 562 N N . GLU A 1 82 ? -13.060 -15.772 18.340 1.00 11.68 82 GLU A N 1
ATOM 563 C CA . GLU A 1 82 ? -14.453 -15.799 17.927 1.00 11.98 82 GLU A CA 1
ATOM 564 C C . GLU A 1 82 ? -15.174 -14.499 18.249 1.00 9.41 82 GLU A C 1
ATOM 565 O O . GLU A 1 82 ? -16.034 -14.101 17.473 1.00 9.75 82 GLU A O 1
ATOM 571 N N . MET A 1 83 ? -14.833 -13.787 19.332 1.00 8.88 83 MET A N 1
ATOM 572 C CA . MET A 1 83 ? -15.444 -12.498 19.601 1.00 7.17 83 MET A CA 1
ATOM 573 C C . MET A 1 83 ? -14.905 -11.427 18.672 1.00 7.02 83 MET A C 1
ATOM 574 O O . MET A 1 83 ? -15.607 -10.462 18.403 1.00 7.59 83 MET A O 1
ATOM 579 N N . LYS A 1 84 ? -13.674 -11.550 18.159 1.00 6.70 84 LYS A N 1
ATOM 580 C CA . LYS A 1 84 ? -13.162 -10.624 17.158 1.00 12.26 84 LYS A CA 1
ATOM 581 C C . LYS A 1 84 ? -13.966 -10.724 15.872 1.00 11.59 84 LYS A C 1
ATOM 582 O O . LYS A 1 84 ? -14.332 -9.713 15.276 1.00 13.18 84 LYS A O 1
ATOM 588 N N . ALA A 1 85 ? -14.272 -11.964 15.466 1.00 11.51 85 ALA A N 1
ATOM 589 C CA . ALA A 1 85 ? -15.065 -12.245 14.278 1.00 9.56 85 ALA A CA 1
ATOM 590 C C . ALA A 1 85 ? -16.464 -11.659 14.403 1.00 9.29 85 ALA A C 1
ATOM 591 O O . ALA A 1 85 ? -16.959 -11.085 13.436 1.00 11.09 85 ALA A O 1
ATOM 593 N N . VAL A 1 86 ? -17.085 -11.751 15.590 1.00 8.63 86 VAL A N 1
ATOM 594 C CA . VAL A 1 86 ? -18.368 -11.099 15.873 1.00 9.12 86 VAL A CA 1
ATOM 595 C C . VAL A 1 86 ? -18.197 -9.588 15.682 1.00 9.36 86 VAL A C 1
ATOM 596 O O . VAL A 1 86 ? -19.024 -8.944 15.038 1.00 8.37 86 VAL A O 1
ATOM 600 N N . GLY A 1 87 ? -17.066 -9.055 16.179 1.00 9.18 87 GLY A N 1
ATOM 601 C CA . GLY A 1 87 ? -16.700 -7.649 16.114 1.00 7.20 87 GLY A CA 1
ATOM 602 C C . GLY A 1 87 ? -16.503 -7.116 14.707 1.00 7.84 87 GLY A C 1
ATOM 603 O O . GLY A 1 87 ? -16.908 -5.984 14.428 1.00 8.60 87 GLY A O 1
ATOM 604 N N . VAL A 1 88 ? -15.857 -7.890 13.823 1.00 7.33 88 VAL A N 1
ATOM 605 C CA . VAL A 1 88 ? -15.687 -7.485 12.429 1.00 9.26 88 VAL A CA 1
ATOM 606 C C . VAL A 1 88 ? -17.067 -7.339 11.778 1.00 9.35 88 VAL A C 1
ATOM 607 O O . VAL A 1 88 ? -17.292 -6.383 11.044 1.00 8.70 88 VAL A O 1
ATOM 611 N N . ARG A 1 89 ? -18.025 -8.231 12.065 1.00 10.58 89 ARG A N 1
ATOM 612 C CA . ARG A 1 89 ? -19.370 -8.109 11.514 1.00 9.94 89 ARG A CA 1
ATOM 613 C C . ARG A 1 89 ? -20.083 -6.857 11.995 1.00 9.22 89 ARG A C 1
ATOM 614 O O . ARG A 1 89 ? -20.880 -6.282 11.260 1.00 11.09 89 ARG A O 1
ATOM 622 N N . HIS A 1 90 ? -19.810 -6.390 13.219 1.00 7.69 90 HIS A N 1
ATOM 623 C CA . HIS A 1 90 ? -20.411 -5.167 13.707 1.00 5.88 90 HIS A CA 1
ATOM 624 C C . HIS A 1 90 ? -20.057 -3.884 12.976 1.00 5.27 90 HIS A C 1
ATOM 625 O O . HIS A 1 90 ? -20.694 -2.855 13.199 1.00 5.42 90 HIS A O 1
ATOM 632 N N . LYS A 1 91 ? -19.031 -3.893 12.133 1.00 8.43 91 LYS A N 1
ATOM 633 C CA . LYS A 1 91 ? -18.703 -2.772 11.273 1.00 10.75 91 LYS A CA 1
ATOM 634 C C . LYS A 1 91 ? -19.904 -2.409 10.394 1.00 11.84 91 LYS A C 1
ATOM 635 O O . LYS A 1 91 ? -20.146 -1.231 10.144 1.00 11.62 91 LYS A O 1
ATOM 641 N N . GLY A 1 92 ? -20.704 -3.411 9.995 1.00 10.47 92 GLY A N 1
ATOM 642 C CA . GLY A 1 92 ? -21.843 -3.187 9.128 1.00 14.25 92 GLY A CA 1
ATOM 643 C C . GLY A 1 92 ? -23.192 -3.171 9.831 1.00 15.68 92 GLY A C 1
ATOM 644 O O . GLY A 1 92 ? -24.207 -3.098 9.139 1.00 17.89 92 GLY A O 1
ATOM 645 N N . TYR A 1 93 ? -23.257 -3.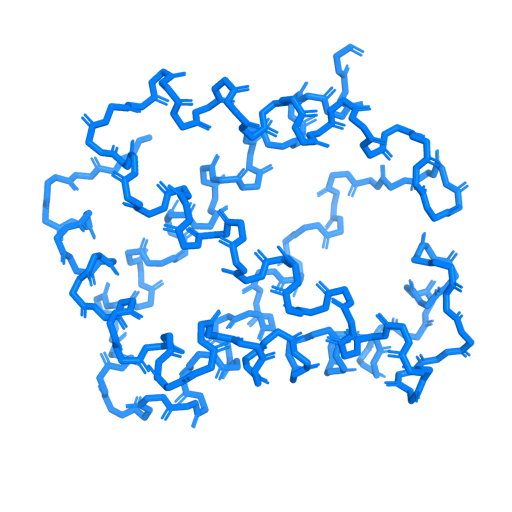213 11.169 1.00 12.16 93 TYR A N 1
ATOM 646 C CA . TYR A 1 93 ? -24.519 -3.253 11.909 1.00 12.45 93 TYR A CA 1
ATOM 647 C C . TYR A 1 93 ? -25.043 -1.904 12.370 1.00 12.60 93 TYR A C 1
ATOM 648 O O . TYR A 1 93 ? -24.280 -0.947 12.458 1.00 14.22 93 TYR A O 1
ATOM 657 N N . GLY A 1 94 ? -26.355 -1.835 12.670 1.00 14.50 94 GLY A N 1
ATOM 658 C CA . GLY A 1 94 ? -27.069 -0.639 13.110 1.00 12.84 94 GLY A CA 1
ATOM 659 C C . GLY A 1 94 ? -26.842 0.592 12.235 1.00 14.58 94 GLY A C 1
ATOM 660 O O . GLY A 1 94 ? -26.973 0.552 11.012 1.00 13.50 94 GLY A O 1
ATOM 661 N N . ASN A 1 95 ? -26.457 1.705 12.867 1.00 17.52 95 ASN A N 1
ATOM 662 C CA . ASN A 1 95 ? -26.138 2.932 12.152 1.00 17.82 95 ASN A CA 1
ATOM 663 C C . ASN A 1 95 ? -24.731 2.923 11.538 1.00 18.11 95 ASN A C 1
ATOM 664 O O . ASN A 1 95 ? -24.297 3.908 10.936 1.00 18.92 95 ASN A O 1
ATOM 669 N N . LYS A 1 96 ? -24.016 1.797 11.712 1.00 17.28 96 LYS A N 1
ATOM 670 C CA . LYS A 1 96 ? -22.649 1.530 11.259 1.00 17.19 96 LYS A CA 1
ATOM 671 C C . LYS A 1 96 ? -21.577 2.419 11.882 1.00 17.07 96 LYS A C 1
ATOM 672 O O . LYS A 1 96 ? -20.449 2.552 11.392 1.00 18.20 96 LYS A O 1
ATOM 678 N N . HIS A 1 97 ? -21.941 3.017 13.019 1.00 17.28 97 HIS A N 1
ATOM 679 C CA . HIS A 1 97 ? -21.051 3.857 13.800 1.00 16.78 97 HIS A CA 1
ATOM 680 C C . HIS A 1 97 ? -21.126 3.420 15.259 1.00 15.87 97 HIS A C 1
ATOM 681 O O . HIS A 1 97 ? -21.281 4.219 16.183 1.00 15.43 97 HIS A O 1
ATOM 688 N N . ILE A 1 98 ? -21.025 2.102 15.475 1.00 13.89 98 ILE A N 1
ATOM 689 C CA . ILE A 1 98 ? -20.971 1.540 16.817 1.00 12.21 98 ILE A CA 1
ATOM 690 C C . ILE A 1 98 ? -19.602 1.937 17.370 1.00 14.36 98 ILE A C 1
ATOM 691 O O . ILE A 1 98 ? -18.562 1.780 16.716 1.00 15.19 98 ILE A O 1
ATOM 696 N N . LYS A 1 99 ? -19.619 2.529 18.563 1.00 13.87 99 LYS A N 1
ATOM 697 C CA . LYS A 1 99 ? -18.385 2.965 19.191 1.00 15.55 99 LYS A CA 1
ATOM 698 C C . LYS A 1 99 ? -18.054 2.206 20.457 1.00 14.78 99 LYS A C 1
ATOM 699 O O . LYS A 1 99 ? -18.926 1.755 21.202 1.00 12.29 99 LYS A O 1
ATOM 705 N N . ALA A 1 100 ? -16.739 2.099 20.680 1.00 16.02 100 ALA A N 1
ATOM 706 C CA . ALA A 1 100 ? -16.178 1.437 21.851 1.00 15.84 100 ALA A CA 1
ATOM 707 C C . ALA A 1 100 ? -16.759 1.928 23.172 1.00 13.86 100 ALA A C 1
ATOM 708 O O . ALA A 1 100 ? -17.028 1.106 24.042 1.00 12.24 100 ALA A O 1
ATOM 710 N N . GLU A 1 101 ? -17.037 3.237 23.297 1.00 13.38 101 GLU A N 1
ATOM 711 C CA . GLU A 1 101 ? -17.584 3.837 24.512 1.00 14.38 101 GLU A CA 1
ATOM 712 C C . GLU A 1 101 ? -18.944 3.297 24.932 1.00 12.92 101 GLU A C 1
ATOM 713 O O . GLU A 1 101 ? -19.292 3.325 26.115 1.00 11.93 101 GLU A O 1
ATOM 719 N N . TYR A 1 102 ? -19.715 2.793 23.961 1.00 11.51 102 TYR A N 1
ATOM 720 C CA . TYR A 1 102 ? -21.062 2.300 24.229 1.00 11.49 102 TYR A CA 1
ATOM 721 C C . TYR A 1 102 ? -21.116 1.007 25.011 1.00 9.82 102 TYR A C 1
ATOM 722 O O . TYR A 1 102 ? -22.118 0.761 25.679 1.00 11.15 102 TYR A O 1
ATOM 731 N N . PHE A 1 103 ? -20.053 0.193 24.965 1.00 9.65 103 PHE A N 1
ATOM 732 C CA . PHE A 1 103 ? -20.022 -1.101 25.631 1.00 9.46 103 PHE A CA 1
ATOM 733 C C . PHE A 1 103 ? -19.932 -1.018 27.137 1.00 9.70 103 PHE A C 1
ATOM 734 O O . PHE A 1 103 ? -20.436 -1.904 27.813 1.00 8.86 103 PHE A O 1
ATOM 742 N N . GLU A 1 104 ? -19.326 0.035 27.693 1.00 13.41 104 GLU A N 1
ATOM 743 C CA . GLU A 1 104 ? -19.239 0.219 29.136 1.00 15.98 104 GLU A CA 1
ATOM 744 C C . GLU A 1 104 ? -20.632 0.386 29.758 1.00 14.59 104 GLU A C 1
ATOM 745 O O . GLU A 1 104 ? -20.918 -0.466 30.602 1.00 15.11 104 GLU A O 1
ATOM 751 N N . PRO A 1 105 ? -21.573 1.315 29.440 1.00 11.76 105 PRO A N 1
ATOM 752 C CA . PRO A 1 105 ? -22.922 1.314 30.001 1.00 11.98 105 PRO A CA 1
ATOM 753 C C . PRO A 1 105 ? -23.773 0.082 29.699 1.00 11.21 105 PRO A C 1
ATOM 754 O O . PRO A 1 105 ? -24.631 -0.269 30.507 1.00 8.82 105 PRO A O 1
ATOM 758 N N . LEU A 1 106 ? -23.541 -0.594 28.561 1.00 10.44 106 LEU A N 1
ATOM 759 C CA . LEU A 1 106 ? -24.246 -1.822 28.220 1.00 9.74 106 LEU A CA 1
ATOM 760 C C . LEU A 1 106 ? -23.909 -2.931 29.202 1.00 10.59 106 LEU A C 1
ATOM 761 O O . LEU A 1 106 ? -24.785 -3.689 29.630 1.00 12.59 106 LEU A O 1
ATOM 766 N N . GLY A 1 107 ? -22.633 -2.994 29.591 1.00 11.76 107 GLY A N 1
ATOM 767 C CA . GLY A 1 107 ? -22.163 -3.951 30.580 1.00 8.93 107 GLY A CA 1
ATOM 768 C C . GLY A 1 107 ? -22.824 -3.778 31.929 1.00 6.65 107 GLY A C 1
ATOM 769 O O . GLY A 1 107 ? -23.122 -4.755 32.609 1.00 9.97 107 GLY A O 1
ATOM 770 N N . ALA A 1 108 ? -23.083 -2.530 32.313 1.00 7.53 108 ALA A N 1
ATOM 771 C CA . ALA A 1 108 ? -23.771 -2.247 33.560 1.00 6.24 108 ALA A CA 1
ATOM 772 C C . ALA A 1 108 ? -25.206 -2.762 33.533 1.00 8.80 108 ALA A C 1
ATOM 773 O O . ALA A 1 108 ? -25.656 -3.366 34.509 1.00 7.75 108 ALA A O 1
ATOM 775 N N . SER A 1 109 ? -25.930 -2.579 32.413 1.00 8.40 109 SER A N 1
ATOM 776 C CA . SER A 1 109 ? -27.297 -3.078 32.334 1.00 10.48 109 SER A CA 1
ATOM 777 C C . SER A 1 109 ? -27.335 -4.591 32.230 1.00 6.65 109 SER A C 1
ATOM 778 O O . SER A 1 109 ? -28.267 -5.195 32.758 1.00 9.63 109 SER A O 1
ATOM 781 N N . LEU A 1 110 ? -26.318 -5.221 31.620 1.00 6.81 110 LEU A N 1
ATOM 782 C CA . LEU A 1 110 ? -26.222 -6.679 31.582 1.00 9.11 110 LEU A CA 1
ATOM 783 C C . LEU A 1 110 ? -26.091 -7.286 32.982 1.00 8.10 110 LEU A C 1
ATOM 784 O O . LEU A 1 110 ? -26.809 -8.240 33.279 1.00 7.67 110 LEU A O 1
ATOM 789 N N . LEU A 1 111 ? -25.213 -6.759 33.854 1.00 7.82 111 LEU A N 1
ATOM 790 C CA . LEU A 1 111 ? -25.074 -7.280 35.212 1.00 8.65 111 LEU A CA 1
ATOM 791 C C . LEU A 1 111 ? -26.319 -7.074 36.059 1.00 7.96 111 LEU A C 1
ATOM 792 O O . LEU A 1 111 ? -26.671 -7.902 36.903 1.00 7.43 111 LEU A O 1
ATOM 797 N N . SER A 1 112 ? -27.014 -5.961 35.822 1.00 8.61 112 SER A N 1
ATOM 798 C CA . SER A 1 112 ? -28.274 -5.670 36.489 1.00 9.56 112 SER A CA 1
ATOM 799 C C . SER A 1 112 ? -29.367 -6.683 36.113 1.00 9.21 112 SER A C 1
ATOM 800 O O . SER A 1 112 ? -30.076 -7.203 36.981 1.00 9.88 112 SER A O 1
ATOM 803 N N . ALA A 1 113 ? -29.488 -7.011 34.816 1.00 9.13 113 ALA A N 1
ATOM 804 C CA . ALA A 1 113 ? -30.446 -7.986 34.301 1.00 6.29 113 ALA A CA 1
ATOM 805 C C . ALA A 1 113 ? -30.160 -9.386 34.848 1.00 9.53 113 ALA A C 1
ATOM 806 O O . ALA A 1 113 ? -31.073 -10.102 35.252 1.00 11.01 113 ALA A O 1
ATOM 808 N N . MET A 1 114 ? -28.876 -9.777 34.919 1.00 10.08 114 MET A N 1
ATOM 809 C CA . MET A 1 114 ? -28.428 -11.041 35.499 1.00 8.14 114 MET A CA 1
ATOM 810 C C . MET A 1 114 ? -28.822 -11.175 36.961 1.00 9.78 114 MET A C 1
ATOM 811 O O . MET A 1 114 ? -29.379 -12.190 37.379 1.00 10.79 114 MET A O 1
ATOM 816 N N . GLU A 1 115 ? -28.554 -10.118 37.737 1.00 12.08 115 GLU A N 1
ATOM 817 C CA . GLU A 1 115 ? -28.915 -10.066 39.142 1.00 14.53 115 GLU A CA 1
ATOM 818 C C . GLU A 1 115 ? -30.418 -10.150 39.317 1.00 15.31 115 GLU A C 1
ATOM 819 O O . GLU A 1 115 ? -30.892 -10.809 40.238 1.00 14.22 115 GLU A O 1
ATOM 825 N N . HIS A 1 116 ? -31.168 -9.499 38.417 1.00 17.26 116 HIS A N 1
ATOM 826 C CA . HIS A 1 116 ? -32.622 -9.560 38.440 1.00 20.12 116 HIS A CA 1
ATOM 827 C C . HIS A 1 116 ? -33.087 -11.000 38.291 1.00 18.02 116 HIS A C 1
ATOM 828 O O . HIS A 1 116 ? -34.007 -11.400 39.001 1.00 19.21 116 HIS A O 1
ATOM 835 N N . ARG A 1 117 ? -32.453 -11.799 37.422 1.00 13.83 117 ARG A N 1
ATOM 836 C CA . ARG A 1 117 ? -32.828 -13.192 37.303 1.00 13.37 117 ARG A CA 1
ATOM 837 C C . ARG A 1 117 ? -32.321 -14.062 38.450 1.00 14.75 117 ARG A C 1
ATOM 838 O O . ARG A 1 117 ? -33.121 -14.815 39.009 1.00 15.44 117 ARG A O 1
ATOM 846 N N . ILE A 1 118 ? -31.040 -14.006 38.854 1.00 14.10 118 ILE A N 1
ATOM 847 C CA . ILE A 1 118 ? -30.586 -14.955 39.864 1.00 13.34 118 ILE A CA 1
ATOM 848 C C . ILE A 1 118 ? -30.512 -14.485 41.311 1.00 13.54 118 ILE A C 1
ATOM 849 O O . ILE A 1 118 ? -30.146 -15.271 42.181 1.00 12.71 118 ILE A O 1
ATOM 854 N N . GLY A 1 119 ? -30.887 -13.235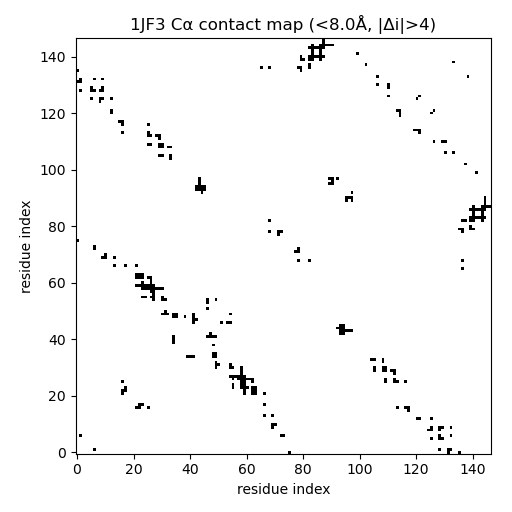 41.595 1.00 14.94 119 GLY A N 1
ATOM 855 C CA . GLY A 1 119 ? -30.964 -12.686 42.948 1.00 16.85 119 GLY A CA 1
ATOM 856 C C . GLY A 1 119 ? -29.651 -12.643 43.725 1.00 19.07 119 GLY A C 1
ATOM 857 O O . GLY A 1 119 ? -28.661 -12.040 43.310 1.00 17.54 119 GLY A O 1
ATOM 858 N N . GLY A 1 120 ? -29.678 -13.350 44.863 1.00 18.92 120 GLY A N 1
ATOM 859 C CA . GLY A 1 120 ? -28.570 -13.440 45.800 1.00 19.62 120 GLY A CA 1
ATOM 860 C C . GLY A 1 120 ? -27.335 -14.163 45.283 1.00 20.97 120 GLY A C 1
ATOM 861 O O . GLY A 1 120 ? -26.235 -13.926 45.786 1.00 21.92 120 GLY A O 1
ATOM 862 N N . LYS A 1 121 ? -27.489 -15.045 44.287 1.00 20.28 121 LYS A N 1
ATOM 863 C CA . LYS A 1 121 ? -26.365 -15.743 43.682 1.00 20.37 121 LYS A CA 1
ATOM 864 C C . LYS A 1 121 ? -25.429 -14.785 42.968 1.00 18.25 121 LYS A C 1
ATOM 865 O O . LYS A 1 121 ? -24.240 -15.075 42.827 1.00 20.01 121 LYS A O 1
ATOM 871 N N . MET A 1 122 ? -25.964 -13.632 42.536 1.00 17.46 122 MET A N 1
ATOM 872 C CA . MET A 1 122 ? -25.170 -12.583 41.931 1.00 17.26 122 MET A CA 1
ATOM 873 C C . MET A 1 122 ? -24.660 -11.724 43.082 1.00 17.69 122 MET A C 1
ATOM 874 O O . MET A 1 122 ? -25.080 -10.588 43.310 1.00 18.24 122 MET A O 1
ATOM 879 N N . ASN A 1 123 ? -23.746 -12.318 43.856 1.00 18.72 123 ASN A N 1
ATOM 880 C CA . ASN A 1 123 ? -23.123 -11.628 44.970 1.00 19.52 123 ASN A CA 1
ATOM 881 C C . ASN A 1 123 ? -21.948 -10.752 44.512 1.00 21.98 123 ASN A C 1
ATOM 882 O O . ASN A 1 123 ? -21.758 -10.540 43.307 1.00 20.48 123 ASN A O 1
ATOM 887 N N . ALA A 1 124 ? -21.151 -10.233 45.464 1.00 20.27 124 ALA A N 1
ATOM 888 C CA . ALA A 1 124 ? -19.996 -9.383 45.196 1.00 19.14 124 ALA A CA 1
ATOM 889 C C . ALA A 1 124 ? -18.931 -10.012 44.306 1.00 16.55 124 ALA A C 1
ATOM 890 O O . ALA A 1 124 ? -18.485 -9.386 43.344 1.00 18.02 124 ALA A O 1
ATOM 892 N N . ALA A 1 125 ? -18.551 -11.261 44.616 1.00 15.43 125 ALA A N 1
ATOM 893 C CA . ALA A 1 125 ? -17.564 -12.012 43.856 1.00 15.39 125 ALA A CA 1
ATOM 894 C C . ALA A 1 125 ? -18.044 -12.368 42.452 1.00 14.58 125 ALA A C 1
ATOM 895 O O . ALA A 1 125 ? -17.263 -12.315 41.505 1.00 15.49 125 ALA A O 1
ATOM 897 N N . ALA A 1 126 ? -19.334 -12.714 42.316 1.00 15.04 126 ALA A N 1
ATOM 898 C CA . ALA A 1 126 ? -19.964 -12.994 41.032 1.00 13.35 126 ALA A CA 1
ATOM 899 C C . ALA A 1 126 ? -19.993 -11.750 40.155 1.00 11.14 126 ALA A C 1
ATOM 900 O O . ALA A 1 126 ? -19.687 -11.833 38.965 1.00 13.56 126 ALA A O 1
ATOM 902 N N . LYS A 1 127 ? -20.276 -10.578 40.740 1.00 11.94 127 LYS A N 1
ATOM 903 C CA . LYS A 1 127 ? -20.286 -9.321 40.004 1.00 14.82 127 LYS A CA 1
ATOM 904 C C . LYS A 1 127 ? -18.905 -8.903 39.530 1.00 14.40 127 LYS A C 1
ATOM 905 O O . LYS A 1 127 ? -18.771 -8.445 38.394 1.00 13.46 127 LYS A O 1
ATOM 911 N N . ASP A 1 128 ? -17.878 -9.095 40.374 1.00 12.39 128 ASP A N 1
ATOM 912 C CA . ASP A 1 128 ? -16.498 -8.812 40.003 1.00 13.15 128 ASP A CA 1
ATOM 913 C C . ASP A 1 128 ? -16.011 -9.761 38.912 1.00 7.95 128 ASP A C 1
ATOM 914 O O . ASP A 1 128 ? -15.344 -9.327 37.973 1.00 7.22 128 ASP A O 1
ATOM 919 N N . ALA A 1 129 ? -16.330 -11.057 39.017 1.00 4.86 129 ALA A N 1
ATOM 920 C CA . ALA A 1 129 ? -15.911 -12.028 38.018 1.00 6.56 129 ALA A CA 1
ATOM 921 C C . ALA A 1 129 ? -16.569 -11.765 36.662 1.00 6.40 129 ALA A C 1
ATOM 922 O O . ALA A 1 129 ? -15.929 -11.838 35.612 1.00 4.64 129 ALA A O 1
ATOM 924 N N . TRP A 1 130 ? -17.856 -11.412 36.709 1.00 7.83 130 TRP A N 1
ATOM 925 C CA . TRP A 1 130 ? -18.608 -11.069 35.512 1.00 8.79 130 TRP A CA 1
ATOM 926 C C . TRP A 1 130 ? -18.228 -9.711 34.939 1.00 6.62 130 TRP A C 1
ATOM 927 O O . TRP A 1 130 ? -18.212 -9.579 33.718 1.00 9.69 130 TRP A O 1
ATOM 938 N N . ALA A 1 131 ? -17.867 -8.703 35.748 1.00 6.42 131 ALA A N 1
ATOM 939 C CA . ALA A 1 131 ? -17.377 -7.430 35.229 1.00 4.59 131 ALA A CA 1
ATOM 940 C C . ALA A 1 131 ? -16.063 -7.659 34.486 1.00 4.52 131 ALA A C 1
ATOM 941 O O . ALA A 1 131 ? -15.810 -7.069 33.436 1.00 4.92 131 ALA A O 1
ATOM 943 N N . ALA A 1 132 ? -15.249 -8.589 35.007 1.00 5.37 132 ALA A N 1
ATOM 944 C CA . ALA A 1 132 ? -13.988 -8.974 34.396 1.00 4.88 132 ALA A CA 1
ATOM 945 C C . ALA A 1 132 ? -14.228 -9.763 33.120 1.00 6.41 132 ALA A C 1
ATOM 946 O O . ALA A 1 132 ? -13.585 -9.487 32.107 1.00 7.02 132 ALA A O 1
ATOM 948 N N . ALA A 1 133 ? -15.166 -10.729 33.151 1.00 5.32 133 ALA A N 1
ATOM 949 C CA . ALA A 1 133 ? -15.506 -11.520 31.977 1.00 7.69 133 ALA A CA 1
ATOM 950 C C . ALA A 1 133 ? -16.105 -10.641 30.878 1.00 8.02 133 ALA A C 1
ATOM 951 O O . ALA A 1 133 ? -15.654 -10.731 29.731 1.00 8.17 133 ALA A O 1
ATOM 953 N N . TYR A 1 134 ? -17.055 -9.742 31.215 1.00 8.62 134 TYR A N 1
ATOM 954 C CA . TYR A 1 134 ? -17.625 -8.817 30.241 1.00 8.85 134 TYR A CA 1
ATOM 955 C C . TYR A 1 134 ? -16.532 -7.912 29.674 1.00 8.36 134 TYR A C 1
ATOM 956 O O . TYR A 1 134 ? -16.539 -7.647 28.471 1.00 7.75 134 TYR A O 1
ATOM 965 N N . GLY A 1 135 ? -15.578 -7.440 30.492 1.00 7.78 135 GLY A N 1
ATOM 966 C CA . GLY A 1 135 ? -14.445 -6.653 29.999 1.00 8.20 135 GLY A CA 1
ATOM 967 C C . GLY A 1 135 ? -13.646 -7.339 28.883 1.00 7.28 135 GLY A C 1
ATOM 968 O O . GLY A 1 135 ? -13.284 -6.714 27.885 1.00 7.98 135 GLY A O 1
ATOM 969 N N . ASP A 1 136 ? -13.376 -8.642 29.008 1.00 9.64 136 ASP A N 1
ATOM 970 C CA . ASP A 1 136 ? -12.644 -9.377 27.986 1.00 9.34 136 ASP A CA 1
ATOM 971 C C . ASP A 1 136 ? -13.428 -9.752 26.746 1.00 6.73 136 ASP A C 1
ATOM 972 O O . ASP A 1 136 ? -12.862 -9.711 25.661 1.00 6.75 136 ASP A O 1
ATOM 977 N N . ILE A 1 137 ? -14.711 -10.109 26.901 1.00 8.23 137 ILE A N 1
ATOM 978 C CA . ILE A 1 137 ? -15.603 -10.505 25.804 1.00 8.60 137 ILE A CA 1
ATOM 979 C C . ILE A 1 137 ? -15.876 -9.290 24.943 1.00 8.77 137 ILE A C 1
ATOM 980 O O . ILE A 1 137 ? -15.692 -9.351 23.728 1.00 10.94 137 ILE A O 1
ATOM 985 N N . SER A 1 138 ? -16.259 -8.170 25.576 1.00 10.23 138 SER A N 1
ATOM 986 C CA . SER A 1 138 ? -16.501 -6.939 24.841 1.00 10.73 138 SER A CA 1
ATOM 987 C C . SER A 1 138 ? -15.199 -6.322 24.351 1.00 10.04 138 SER A C 1
ATOM 988 O O . SER A 1 138 ? -15.169 -5.756 23.259 1.00 7.79 138 SER A O 1
ATOM 991 N N . GLY A 1 139 ? -14.104 -6.463 25.114 1.00 7.78 139 GLY A N 1
ATOM 992 C CA . GLY A 1 139 ? -12.801 -5.970 24.693 1.00 7.64 139 GLY A CA 1
ATOM 993 C C . GLY A 1 139 ? -12.375 -6.610 23.381 1.00 7.30 139 GLY A C 1
ATOM 994 O O . GLY A 1 139 ? -11.915 -5.925 22.465 1.00 11.42 139 GLY A O 1
ATOM 995 N N . ALA A 1 140 ? -12.572 -7.932 23.264 1.00 8.42 140 ALA A N 1
ATOM 996 C CA . ALA A 1 140 ? -12.243 -8.670 22.049 1.00 8.53 140 ALA A CA 1
ATOM 997 C C . ALA A 1 140 ? -13.174 -8.319 20.887 1.00 9.47 140 ALA A C 1
ATOM 998 O O . ALA A 1 140 ? -12.712 -8.239 19.748 1.00 9.82 140 ALA A O 1
ATOM 1000 N N . LEU A 1 141 ? -14.476 -8.078 21.129 1.00 8.57 141 LEU A N 1
ATOM 1001 C CA . LEU A 1 141 ? -15.378 -7.649 20.069 1.00 7.17 141 LEU A CA 1
ATOM 1002 C C . LEU A 1 141 ? -14.939 -6.289 19.544 1.00 3.94 141 LEU A C 1
ATOM 1003 O O . LEU A 1 141 ? -14.815 -6.139 18.333 1.00 4.00 141 LEU A O 1
ATOM 1008 N N . ILE A 1 142 ? -14.662 -5.321 20.428 1.00 3.70 142 ILE A N 1
ATOM 1009 C CA . ILE A 1 142 ? -14.172 -3.996 20.054 1.00 3.74 142 ILE A CA 1
ATOM 1010 C C . ILE A 1 142 ? -12.915 -4.082 19.195 1.00 5.44 142 ILE A C 1
ATOM 1011 O O . ILE A 1 142 ? -12.795 -3.339 18.219 1.00 5.88 142 ILE A O 1
ATOM 1016 N N . SER A 1 143 ? -11.978 -4.996 19.483 1.00 5.74 143 SER A N 1
ATOM 1017 C CA . SER A 1 143 ? -10.773 -5.066 18.671 1.00 7.94 143 SER A CA 1
ATOM 1018 C C . SER A 1 143 ? -11.090 -5.589 17.285 1.00 8.31 143 SER A C 1
ATOM 1019 O O . SER A 1 143 ? -10.419 -5.201 16.335 1.00 11.90 143 SER A O 1
ATOM 1022 N N . GLY A 1 144 ? -12.120 -6.445 17.147 1.00 9.52 144 GLY A N 1
ATOM 1023 C CA . GLY A 1 144 ? -12.582 -6.881 15.839 1.00 8.22 144 GLY A CA 1
ATOM 1024 C C . GLY A 1 144 ? -13.215 -5.700 15.099 1.00 8.66 144 GLY A C 1
ATOM 1025 O O . GLY A 1 144 ? -12.942 -5.482 13.924 1.00 7.67 144 GLY A O 1
ATOM 1026 N N . LEU A 1 145 ? -14.043 -4.916 15.809 1.00 8.69 145 LEU A N 1
ATOM 1027 C CA . LEU A 1 145 ? -14.734 -3.717 15.324 1.00 11.37 145 LEU A CA 1
ATOM 1028 C C . LEU A 1 145 ? -13.779 -2.652 14.784 1.00 12.51 145 LEU A C 1
ATOM 1029 O O . LEU A 1 145 ? -14.063 -2.016 13.769 1.00 10.84 145 LEU A O 1
ATOM 1034 N N . GLN A 1 146 ? -12.641 -2.444 15.464 1.00 11.03 146 GLN A N 1
ATOM 1035 C CA . GLN A 1 146 ? -11.657 -1.440 15.078 1.00 8.53 146 GLN A CA 1
ATOM 1036 C C . GLN A 1 146 ? -10.532 -1.958 14.194 1.00 9.25 146 GLN A C 1
ATOM 1037 O O . GLN A 1 146 ? -9.630 -1.198 13.834 1.00 9.62 146 GLN A O 1
ATOM 1043 N N . SER A 1 147 ? -10.574 -3.243 13.811 1.00 9.18 147 SER A N 1
ATOM 1044 C CA . SER A 1 147 ? -9.534 -3.862 13.006 1.00 10.86 147 SER A CA 1
ATOM 1045 C C . SER A 1 147 ? -9.461 -3.349 11.569 1.00 10.91 147 SER A C 1
ATOM 1046 O O . SER A 1 147 ? -10.401 -2.708 11.110 1.00 11.77 147 SER A O 1
#

Radius of gyration: 14.46 Å; Cα contacts (8 Å, |Δi|>4): 191; chains: 1; bounding box: 33×31×37 Å

Foldseek 3Di:
DADPVLLVLQLVLQPQCCPVPLNLQLLLQLQLVLCVVVVVCCQQAQHPTSPGPVSSVVRSVVSNLLVVLSVCVVPLVVSLVVLLVVLLVCCPGGVNPDDLVSLVSSLVSSLVSSCVRPPCSCDPSVNVSSSVSSCSSSVSSVVSNVD

InterPro domains:
  IPR000971 Globin [PF00042] (29-141)
  IPR000971 Globin [PS01033] (1-146)
  IPR009050 Globin-like superfamily [SSF46458] (1-145)
  IPR012292 Globin/Protoglobin [G3DSA:1.10.490.10] (1-147)
  IPR044399 Myoglobin-like, M family globin domain [cd01040] (10-132)
  IPR050532 Globin-like Oxygen Transporters [PTHR46458] (2-141)

Sequence (147 aa):
GLSAAQRQVVASTWKDIAGADNGAGVGKECLSKFISAHPEMAAVFGFSGASDPGVAELGAKVLAQIGVAVSHLGDEGKMVAEMKAVGVRHKGYGNKHIKAEYFEPLGASLLSAMEHRIGGKMNAAAKDAWAAAYGDISGALISGLQS

Solvent-accessible surface area: 7277 Å² total; per-residue (Å²): 78,27,59,69,68,42,79,114,40,0,52,61,13,28,160,49,0,14,47,117,58,83,0,31,29,3,0,109,34,2,2,28,119,4,4,74,73,64,94,116,10,12,71,14,35,69,34,106,19,31,110,30,116,16,2,41,106,56,0,33,126,45,0,37,49,10,13,65,0,14,83,38,18,66,80,96,52,102,4,40,61,42,5,93,46,18,0,71,126,37,84,45,103,40,61,135,115,32,98,32,117,59,20,143,45,26,5,65,16,4,34,66,2,0,68,138,86,18,38,72,118,5,76,86,61,0,76,91,2,2,52,31,0,27,40,40,6,10,32,7,17,32,46,0,21,125,109